Protein AF-A0A9X2I1G6-F1 (afdb_monome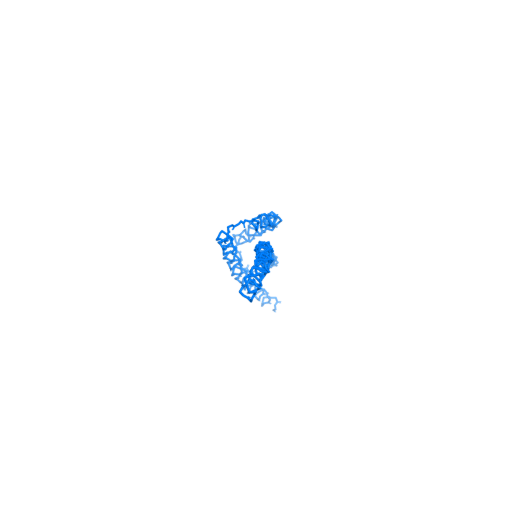r_lite)

Organism: NCBI:txid2944139

Foldseek 3Di:
DVVVVVVVVVVVVVVVVVVVVVVVVVVVVVVVVVVLVVQLVVLLVLQLVLLVLLLVLLVLLLVLLVLLLVLCVVCVPLDPDDPVVNVVSVVSNVVSVVVNVCSVVSNVVSNVVSNDPDPVVSVVVSVVSVVSSVVSVVVSVVSNVVSVVSVVSVVVVVD

Radius of gyration: 30.85 Å; chains: 1; bounding box: 66×21×101 Å

Structure (mmCIF, N/CA/C/O backbone):
data_AF-A0A9X2I1G6-F1
#
_entry.id   AF-A0A9X2I1G6-F1
#
loop_
_atom_site.group_PDB
_atom_site.id
_atom_site.type_symbol
_atom_site.label_atom_id
_atom_site.label_alt_id
_atom_site.label_comp_id
_atom_site.label_asym_id
_atom_site.label_entity_id
_atom_site.label_seq_id
_atom_site.pdbx_PDB_ins_code
_atom_site.Cartn_x
_atom_site.Cartn_y
_atom_site.Cartn_z
_atom_site.occupancy
_atom_site.B_iso_or_equiv
_atom_site.auth_seq_id
_atom_site.auth_comp_id
_atom_site.auth_asym_id
_atom_site.auth_atom_id
_atom_site.pdbx_PDB_model_num
ATOM 1 N N . MET A 1 1 ? 30.400 -3.257 -70.258 1.00 62.22 1 MET A N 1
ATOM 2 C CA . MET A 1 1 ? 29.531 -2.107 -69.900 1.00 62.22 1 MET A CA 1
ATOM 3 C C . MET A 1 1 ? 28.411 -2.516 -68.938 1.00 62.22 1 MET A C 1
ATOM 5 O O . MET A 1 1 ? 28.228 -1.839 -67.938 1.00 62.22 1 MET A O 1
ATOM 9 N N . ILE A 1 2 ? 27.723 -3.641 -69.184 1.00 70.19 2 ILE A N 1
ATOM 10 C CA . ILE A 1 2 ? 26.640 -4.164 -68.324 1.00 70.19 2 ILE A CA 1
ATOM 11 C C . ILE A 1 2 ? 27.129 -4.531 -66.908 1.00 70.19 2 ILE A C 1
ATOM 13 O O . ILE A 1 2 ? 26.525 -4.094 -65.937 1.00 70.19 2 ILE A O 1
ATOM 17 N N . GLU A 1 3 ? 28.260 -5.233 -66.773 1.00 71.25 3 GLU A N 1
ATOM 18 C CA . GLU A 1 3 ? 28.834 -5.595 -65.457 1.00 71.25 3 GLU A CA 1
ATOM 19 C C . GLU A 1 3 ? 29.250 -4.375 -64.622 1.00 71.25 3 GLU A C 1
ATOM 21 O O . GLU A 1 3 ? 29.111 -4.365 -63.401 1.00 71.25 3 GLU A O 1
ATOM 26 N N . PHE A 1 4 ? 29.717 -3.313 -65.285 1.00 68.75 4 PHE A N 1
ATOM 27 C CA . PHE A 1 4 ? 30.070 -2.057 -64.627 1.00 68.75 4 PHE A CA 1
ATOM 28 C C . PHE A 1 4 ? 28.804 -1.401 -64.058 1.00 68.75 4 PHE A C 1
ATOM 30 O O . PHE A 1 4 ? 28.744 -1.121 -62.867 1.00 68.75 4 PHE A O 1
ATOM 37 N N . LEU A 1 5 ? 27.744 -1.268 -64.864 1.00 72.25 5 LEU A N 1
ATOM 38 C CA . LEU A 1 5 ? 26.449 -0.744 -64.412 1.00 72.25 5 LEU A CA 1
ATOM 39 C C . LEU A 1 5 ? 25.835 -1.571 -63.269 1.00 72.25 5 LEU A C 1
ATOM 41 O O . LEU A 1 5 ? 25.298 -0.999 -62.324 1.00 72.25 5 LEU A O 1
ATOM 45 N N . GLN A 1 6 ? 25.943 -2.902 -63.327 1.00 74.94 6 GLN A N 1
ATOM 46 C CA . GLN A 1 6 ? 25.462 -3.796 -62.269 1.00 74.94 6 GLN A CA 1
ATOM 47 C C . GLN A 1 6 ? 26.228 -3.608 -60.956 1.00 74.94 6 GLN A C 1
ATOM 49 O O . GLN A 1 6 ? 25.612 -3.597 -59.892 1.00 74.94 6 GLN A O 1
ATOM 54 N N . LYS A 1 7 ? 27.549 -3.403 -61.017 1.00 76.75 7 LYS A N 1
ATOM 55 C CA . LYS A 1 7 ? 28.374 -3.154 -59.830 1.00 76.75 7 LYS A CA 1
ATOM 56 C C . LYS A 1 7 ? 28.024 -1.823 -59.154 1.00 76.75 7 LYS A C 1
ATOM 58 O O . LYS A 1 7 ? 27.800 -1.809 -57.948 1.00 76.75 7 LYS A O 1
ATOM 63 N N . TYR A 1 8 ? 27.865 -0.741 -59.921 1.00 79.88 8 TYR A N 1
ATOM 64 C CA . TYR A 1 8 ? 27.431 0.554 -59.371 1.00 79.88 8 TYR A CA 1
ATOM 65 C C . TYR A 1 8 ? 25.998 0.513 -58.825 1.00 79.88 8 TYR A C 1
ATOM 67 O O . TYR A 1 8 ? 25.721 1.108 -57.785 1.00 79.88 8 TYR A O 1
ATOM 75 N N . ALA A 1 9 ? 25.086 -0.211 -59.483 1.00 81.25 9 ALA A N 1
ATOM 76 C CA . ALA A 1 9 ? 23.731 -0.406 -58.972 1.00 81.25 9 ALA A CA 1
ATOM 77 C C . ALA A 1 9 ? 23.732 -1.181 -57.642 1.00 81.25 9 ALA A C 1
ATOM 79 O O . ALA A 1 9 ? 23.025 -0.797 -56.712 1.00 81.25 9 ALA A O 1
ATOM 80 N N . ALA A 1 10 ? 24.556 -2.226 -57.521 1.00 82.56 10 ALA A N 1
ATOM 81 C CA . ALA A 1 10 ? 24.706 -2.988 -56.284 1.00 82.56 10 ALA A CA 1
ATOM 82 C C . ALA A 1 10 ? 25.310 -2.145 -55.145 1.00 82.56 10 ALA A C 1
ATOM 84 O O . ALA A 1 10 ? 24.806 -2.195 -54.025 1.00 82.56 10 ALA A O 1
ATOM 85 N N . GLU A 1 11 ? 26.334 -1.334 -55.425 1.00 83.75 11 GLU A N 1
ATOM 86 C CA . GLU A 1 11 ? 26.939 -0.411 -54.450 1.00 83.75 11 GLU A CA 1
ATOM 87 C C . GLU A 1 11 ? 25.932 0.642 -53.959 1.00 83.75 11 GLU A C 1
ATOM 89 O O . GLU A 1 11 ? 25.846 0.916 -52.761 1.00 83.75 11 GLU A O 1
ATOM 94 N N . LEU A 1 12 ? 25.109 1.178 -54.863 1.00 86.25 12 LEU A N 1
ATOM 95 C CA . LEU A 1 12 ? 24.072 2.154 -54.535 1.00 86.25 12 LEU A CA 1
ATOM 96 C C . LEU A 1 12 ? 22.951 1.528 -53.691 1.00 86.25 12 LEU A C 1
ATOM 98 O O . LEU A 1 12 ? 22.562 2.095 -52.671 1.00 86.25 12 LEU A O 1
ATOM 102 N N . ILE A 1 13 ? 22.483 0.327 -54.047 1.00 87.50 13 ILE A N 1
ATOM 103 C CA . ILE A 1 13 ? 21.499 -0.429 -53.253 1.00 87.50 13 ILE A CA 1
ATOM 104 C C . ILE A 1 13 ? 22.060 -0.761 -51.863 1.00 87.50 13 ILE A C 1
ATOM 106 O O . ILE A 1 13 ? 21.351 -0.600 -50.869 1.00 87.50 13 ILE A O 1
ATOM 110 N N . ALA A 1 14 ? 23.328 -1.170 -51.766 1.00 87.12 14 ALA A N 1
ATOM 111 C CA . ALA A 1 14 ? 23.980 -1.455 -50.491 1.00 87.12 14 ALA A CA 1
ATOM 112 C C . ALA A 1 14 ? 24.098 -0.199 -49.610 1.00 87.12 14 ALA A C 1
ATOM 114 O O . ALA A 1 14 ? 23.807 -0.258 -48.414 1.00 87.12 14 ALA A O 1
ATOM 115 N N . ALA A 1 15 ? 24.448 0.952 -50.195 1.00 88.12 15 ALA A N 1
ATOM 116 C CA . ALA A 1 15 ? 24.481 2.228 -49.484 1.00 88.12 15 ALA A CA 1
ATOM 117 C C . ALA A 1 15 ? 23.087 2.635 -48.971 1.00 88.12 15 ALA A C 1
ATOM 119 O O . ALA A 1 15 ? 22.944 3.009 -47.805 1.00 88.12 15 ALA A O 1
ATOM 120 N N . PHE A 1 16 ? 22.039 2.493 -49.792 1.00 90.94 16 PHE A N 1
ATOM 121 C CA . PHE A 1 16 ? 20.658 2.739 -49.362 1.00 90.94 16 PHE A CA 1
ATOM 122 C C . PHE A 1 16 ? 20.212 1.785 -48.251 1.00 90.94 16 PHE A C 1
ATOM 124 O O . PHE A 1 16 ? 19.608 2.228 -47.273 1.00 90.94 16 PHE A O 1
ATOM 131 N N . ALA A 1 17 ? 20.545 0.497 -48.353 1.00 91.25 17 ALA A N 1
ATOM 132 C CA . ALA A 1 17 ? 20.250 -0.484 -47.315 1.00 91.25 17 ALA A CA 1
ATOM 133 C C . ALA A 1 17 ? 20.943 -0.130 -45.988 1.00 91.25 17 ALA A C 1
ATOM 135 O O . ALA A 1 17 ? 20.309 -0.197 -44.936 1.00 91.25 17 ALA A O 1
ATOM 136 N N . ALA A 1 18 ? 22.201 0.322 -46.027 1.00 89.38 18 ALA A N 1
ATOM 137 C CA . ALA A 1 18 ? 22.930 0.766 -44.841 1.00 89.38 18 ALA A CA 1
ATOM 138 C C . ALA A 1 18 ? 22.300 2.016 -44.197 1.00 89.38 18 ALA A C 1
ATOM 140 O O . ALA A 1 18 ? 22.150 2.067 -42.976 1.00 89.38 18 ALA A O 1
ATOM 141 N N . ILE A 1 19 ? 21.869 2.996 -45.002 1.00 90.75 19 ILE A N 1
ATOM 142 C CA . ILE A 1 19 ? 21.173 4.199 -44.513 1.00 90.75 19 ILE A CA 1
ATOM 143 C C . ILE A 1 19 ? 19.835 3.825 -43.863 1.00 90.75 19 ILE A C 1
ATOM 145 O O . ILE A 1 19 ? 19.528 4.289 -42.763 1.00 90.75 19 ILE A O 1
ATOM 149 N N . LEU A 1 20 ? 19.045 2.960 -44.507 1.00 92.94 20 LEU A N 1
ATOM 150 C CA . LEU A 1 20 ? 17.773 2.487 -43.960 1.00 92.94 20 LEU A CA 1
ATOM 151 C C . LEU A 1 20 ? 17.973 1.683 -42.669 1.00 92.94 20 LEU A C 1
ATOM 153 O O . LEU A 1 20 ? 17.235 1.893 -41.707 1.00 92.94 20 LEU A O 1
ATOM 157 N N . ALA A 1 21 ? 18.994 0.825 -42.611 1.00 90.25 21 ALA A N 1
ATOM 158 C CA . ALA A 1 21 ? 19.350 0.080 -41.406 1.00 90.25 21 ALA A CA 1
ATOM 159 C C . ALA A 1 21 ? 19.777 1.016 -40.264 1.00 90.25 21 ALA A C 1
ATOM 161 O O . ALA A 1 21 ? 19.333 0.842 -39.129 1.00 90.25 21 ALA A O 1
ATOM 162 N N . ALA A 1 22 ? 20.572 2.050 -40.554 1.00 91.44 22 ALA A N 1
ATOM 163 C CA . ALA A 1 22 ? 20.972 3.051 -39.568 1.00 91.44 22 ALA A CA 1
ATOM 164 C C . ALA A 1 22 ? 19.768 3.846 -39.032 1.00 91.44 22 ALA A C 1
ATOM 166 O O . ALA A 1 22 ? 19.645 4.037 -37.820 1.00 91.44 22 ALA A O 1
ATOM 167 N N . LEU A 1 23 ? 18.843 4.256 -39.907 1.00 93.12 23 LEU A N 1
ATOM 168 C CA . LEU A 1 23 ? 17.602 4.934 -39.518 1.00 93.12 23 LEU A CA 1
ATOM 169 C C . LEU A 1 23 ? 16.690 4.038 -38.674 1.00 93.12 23 LEU A C 1
ATOM 171 O O . LEU A 1 23 ? 16.127 4.498 -37.677 1.00 93.1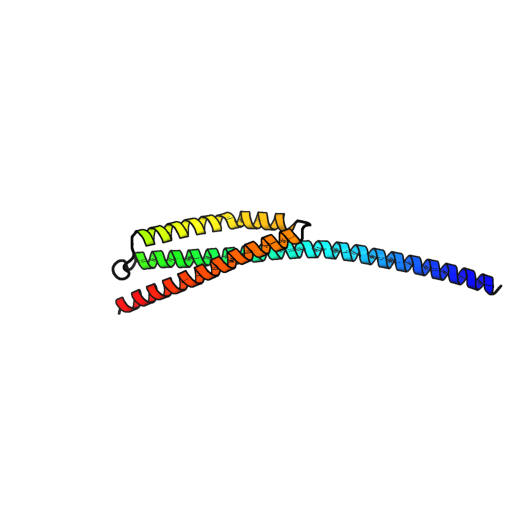2 23 LEU A O 1
ATOM 175 N N . ALA A 1 24 ? 16.551 2.765 -39.048 1.00 90.62 24 ALA A N 1
ATOM 176 C CA . ALA A 1 24 ? 15.791 1.790 -38.276 1.00 90.62 24 ALA A CA 1
ATOM 177 C C . ALA A 1 24 ? 16.410 1.597 -36.885 1.00 90.62 24 ALA A C 1
ATOM 179 O O . ALA A 1 24 ? 15.705 1.711 -35.884 1.00 90.62 24 ALA A O 1
ATOM 180 N N . ASN A 1 25 ? 17.730 1.412 -36.809 1.00 93.81 25 ASN A N 1
ATOM 181 C CA . ASN A 1 25 ? 18.438 1.249 -35.543 1.00 93.81 25 ASN A CA 1
ATOM 182 C C . ASN A 1 25 ? 18.308 2.494 -34.649 1.00 93.81 25 ASN A C 1
ATOM 184 O O . ASN A 1 25 ? 18.032 2.384 -33.457 1.00 93.81 25 ASN A O 1
ATOM 188 N N . TRP A 1 26 ? 18.409 3.697 -35.221 1.00 92.06 26 TRP A N 1
ATOM 189 C CA . TRP A 1 26 ? 18.198 4.943 -34.479 1.00 92.06 26 TRP A CA 1
ATOM 190 C C . TRP A 1 26 ? 16.788 5.035 -33.878 1.00 92.06 26 TRP A C 1
ATOM 192 O O . TRP A 1 26 ? 16.636 5.384 -32.703 1.00 92.06 26 TRP A O 1
ATOM 202 N N . ARG A 1 27 ? 15.756 4.662 -34.647 1.00 91.31 27 ARG A N 1
ATOM 203 C CA . ARG A 1 27 ? 14.370 4.606 -34.155 1.00 91.31 27 ARG A CA 1
ATOM 204 C C . ARG A 1 27 ? 14.194 3.570 -33.050 1.00 91.31 27 ARG A C 1
ATOM 206 O O . ARG A 1 27 ? 13.518 3.868 -32.067 1.00 91.31 27 ARG A O 1
ATOM 213 N N . VAL A 1 28 ? 14.817 2.398 -33.176 1.00 92.75 28 VAL A N 1
ATOM 214 C CA . VAL A 1 28 ? 14.792 1.351 -32.143 1.00 92.75 28 VAL A CA 1
ATOM 215 C C . VAL A 1 28 ? 15.432 1.859 -30.852 1.00 92.75 28 VAL A C 1
ATOM 217 O O . VAL A 1 28 ? 14.795 1.816 -29.805 1.00 92.75 28 VAL A O 1
ATOM 220 N N . VAL A 1 29 ? 16.625 2.455 -30.918 1.00 93.31 29 VAL A N 1
ATOM 221 C CA . VAL A 1 29 ? 17.300 3.032 -29.741 1.00 93.31 29 VAL A CA 1
ATOM 222 C C . VAL A 1 29 ? 16.450 4.125 -29.087 1.00 93.31 29 VAL A C 1
ATOM 224 O O . VAL A 1 29 ? 16.372 4.214 -27.859 1.00 93.31 29 VAL A O 1
ATOM 227 N N . GLN A 1 30 ? 15.788 4.969 -29.882 1.00 92.69 30 GLN A N 1
ATOM 228 C CA . GLN A 1 30 ? 14.891 5.990 -29.347 1.00 92.69 30 GLN A CA 1
ATOM 229 C C . GLN A 1 30 ? 13.658 5.368 -28.675 1.00 92.69 30 GLN A C 1
ATOM 231 O O . GLN A 1 30 ? 13.264 5.819 -27.596 1.00 92.69 30 GLN A O 1
ATOM 236 N N . ALA A 1 31 ? 13.067 4.339 -29.283 1.00 90.19 31 ALA A N 1
ATOM 237 C CA . ALA A 1 31 ? 11.941 3.606 -28.717 1.00 90.19 31 ALA A CA 1
ATOM 238 C C . ALA A 1 31 ? 12.330 2.931 -27.395 1.00 90.19 31 ALA A C 1
ATOM 240 O O . ALA A 1 31 ? 11.642 3.124 -26.397 1.00 90.19 31 ALA A O 1
ATOM 241 N N . GLU A 1 32 ? 13.475 2.251 -27.334 1.00 91.56 32 GLU A N 1
ATOM 242 C CA . GLU A 1 32 ? 13.979 1.635 -26.103 1.00 91.56 32 GLU A CA 1
ATOM 243 C C . GLU A 1 32 ? 14.167 2.648 -24.973 1.00 91.56 32 GLU A C 1
ATOM 245 O O . GLU A 1 32 ? 13.798 2.381 -23.829 1.00 91.56 32 GLU A O 1
ATOM 250 N N . ARG A 1 33 ? 14.721 3.831 -25.272 1.00 88.25 33 ARG A N 1
ATOM 251 C CA . ARG A 1 33 ? 14.867 4.896 -24.267 1.00 88.25 33 ARG A CA 1
ATOM 252 C C . ARG A 1 33 ? 13.512 5.321 -23.709 1.00 88.25 33 ARG A C 1
ATOM 254 O O . ARG A 1 33 ? 13.380 5.467 -22.497 1.00 88.25 33 ARG A O 1
ATOM 261 N N . ARG A 1 34 ? 12.506 5.490 -24.574 1.00 90.00 34 ARG A N 1
ATOM 262 C CA . ARG A 1 34 ? 11.140 5.838 -24.152 1.00 90.00 34 ARG A CA 1
ATOM 263 C C . ARG A 1 34 ? 10.517 4.728 -23.310 1.00 90.00 34 ARG A C 1
ATOM 265 O O . ARG A 1 34 ? 9.955 5.028 -22.264 1.00 90.00 34 ARG A O 1
ATOM 272 N N . VAL A 1 35 ? 10.681 3.466 -23.709 1.00 89.38 35 VAL A N 1
ATOM 273 C CA . VAL A 1 35 ? 10.183 2.305 -22.954 1.00 89.38 35 VAL A CA 1
ATOM 274 C C . VAL A 1 35 ? 10.794 2.254 -21.554 1.00 89.38 35 VAL A C 1
ATOM 276 O O . VAL A 1 35 ? 10.058 2.108 -20.586 1.00 89.38 35 VAL A O 1
ATOM 279 N N . ARG A 1 36 ? 12.108 2.463 -21.405 1.00 86.12 36 ARG A N 1
ATOM 280 C CA . ARG A 1 36 ? 12.756 2.476 -20.078 1.00 86.12 36 ARG A CA 1
ATOM 281 C C . ARG A 1 36 ? 12.223 3.590 -19.172 1.00 86.12 36 ARG A C 1
ATOM 283 O O . ARG A 1 36 ? 12.066 3.380 -17.972 1.00 86.12 36 ARG A O 1
ATOM 290 N N . ILE A 1 37 ? 11.946 4.769 -19.735 1.00 86.62 37 ILE A N 1
ATOM 291 C CA . ILE A 1 37 ? 11.344 5.886 -18.991 1.00 86.62 37 ILE A CA 1
ATOM 292 C C . ILE A 1 37 ? 9.919 5.526 -18.557 1.00 86.62 37 ILE A C 1
ATOM 294 O O . ILE A 1 37 ? 9.576 5.725 -17.394 1.00 86.62 37 ILE A O 1
ATOM 298 N N . LEU A 1 38 ? 9.118 4.955 -19.461 1.00 87.31 38 LEU A N 1
ATOM 299 C CA . LEU A 1 38 ? 7.750 4.528 -19.164 1.00 87.31 38 LEU A CA 1
ATOM 300 C C . LEU A 1 38 ? 7.714 3.444 -18.084 1.00 87.31 38 LEU A C 1
ATOM 302 O O . LEU A 1 38 ? 7.014 3.617 -17.098 1.00 87.31 38 LEU A O 1
ATOM 306 N N . GLN A 1 39 ? 8.544 2.406 -18.187 1.00 85.94 39 GLN A N 1
ATOM 307 C CA . GLN A 1 39 ? 8.646 1.347 -17.173 1.00 85.94 39 GLN A CA 1
ATOM 308 C C . GLN A 1 39 ? 9.078 1.878 -15.801 1.00 85.94 39 GLN A C 1
ATOM 310 O O . GLN A 1 39 ? 8.742 1.325 -14.757 1.00 85.94 39 GLN A O 1
ATOM 315 N N . LYS A 1 40 ? 9.880 2.944 -15.767 1.00 84.31 40 LYS A N 1
ATOM 316 C CA . LYS A 1 40 ? 10.250 3.608 -14.515 1.00 84.31 40 LYS A CA 1
ATOM 317 C C . LYS A 1 40 ? 9.072 4.390 -13.928 1.00 84.31 40 LYS A C 1
ATOM 319 O O . LYS A 1 40 ? 8.854 4.329 -12.723 1.00 84.31 40 LYS A O 1
ATOM 324 N N . ALA A 1 41 ? 8.317 5.093 -14.768 1.00 83.88 41 ALA A N 1
ATOM 325 C CA . ALA A 1 41 ? 7.121 5.814 -14.346 1.00 83.88 41 ALA A CA 1
ATOM 326 C C . ALA A 1 41 ? 6.020 4.859 -13.857 1.00 83.88 41 ALA A C 1
ATOM 328 O O . ALA A 1 41 ? 5.464 5.088 -12.792 1.00 83.88 41 ALA A O 1
ATOM 329 N N . GLU A 1 42 ? 5.771 3.767 -14.581 1.00 86.06 42 GLU A N 1
ATOM 330 C CA . GLU A 1 42 ? 4.805 2.721 -14.226 1.00 86.06 42 GLU A CA 1
ATOM 331 C C . GLU A 1 42 ? 5.108 2.125 -12.847 1.00 86.06 42 GLU A C 1
ATOM 333 O O . GLU A 1 42 ? 4.272 2.191 -11.954 1.00 86.06 42 GLU A O 1
ATOM 338 N N . ARG A 1 43 ? 6.354 1.692 -12.609 1.00 83.31 43 ARG A N 1
ATOM 339 C CA . ARG A 1 43 ? 6.777 1.164 -11.301 1.00 83.31 43 ARG A CA 1
ATOM 340 C C . ARG A 1 43 ? 6.626 2.169 -10.160 1.00 83.31 43 ARG A C 1
ATOM 342 O O . ARG A 1 43 ? 6.311 1.779 -9.039 1.00 83.31 43 ARG A O 1
ATOM 349 N N . ARG A 1 44 ? 6.866 3.462 -10.411 1.00 83.25 44 ARG A N 1
ATOM 350 C CA . ARG A 1 44 ? 6.605 4.510 -9.410 1.00 83.25 44 ARG A CA 1
ATOM 351 C C . ARG A 1 44 ? 5.111 4.596 -9.109 1.00 83.25 44 ARG A C 1
ATOM 353 O O . ARG A 1 44 ? 4.747 4.630 -7.939 1.00 83.25 44 ARG A O 1
ATOM 360 N N . THR A 1 45 ? 4.270 4.614 -10.138 1.00 86.56 45 THR A N 1
ATOM 361 C CA . THR A 1 45 ? 2.813 4.640 -9.978 1.00 86.56 45 THR A CA 1
ATOM 362 C C . THR A 1 45 ? 2.318 3.431 -9.191 1.00 86.56 45 THR A C 1
ATOM 364 O O . THR A 1 45 ? 1.535 3.614 -8.267 1.00 86.56 45 THR A O 1
ATOM 367 N N . ASP A 1 46 ? 2.825 2.231 -9.473 1.00 86.56 46 ASP A N 1
ATOM 368 C CA . ASP A 1 46 ? 2.428 1.010 -8.766 1.00 86.56 46 ASP A CA 1
ATOM 369 C C . ASP A 1 46 ? 2.694 1.095 -7.257 1.00 86.56 46 ASP A C 1
ATOM 371 O O . ASP A 1 46 ? 1.823 0.765 -6.455 1.00 86.56 46 ASP A O 1
ATOM 375 N N . VAL A 1 47 ? 3.871 1.587 -6.849 1.00 85.06 47 VAL A N 1
ATOM 376 C CA . VAL A 1 47 ? 4.185 1.773 -5.420 1.00 85.06 47 VAL A CA 1
ATOM 377 C C . VAL A 1 47 ? 3.252 2.799 -4.785 1.00 85.06 47 VAL A C 1
ATOM 379 O O . VAL A 1 47 ? 2.752 2.569 -3.688 1.00 85.06 47 VAL A O 1
ATOM 382 N N . LEU A 1 48 ? 3.002 3.920 -5.464 1.00 86.50 48 LEU A N 1
ATOM 383 C CA . LEU A 1 48 ? 2.130 4.969 -4.936 1.00 86.50 48 LEU A CA 1
ATOM 384 C C . LEU A 1 48 ? 0.696 4.483 -4.758 1.00 86.50 48 LEU A C 1
ATOM 386 O O . LEU A 1 48 ? 0.097 4.728 -3.719 1.00 86.50 48 LEU A O 1
ATOM 390 N N . VAL A 1 49 ? 0.171 3.754 -5.739 1.00 90.31 49 VAL A N 1
ATOM 391 C CA . VAL A 1 49 ? -1.168 3.167 -5.671 1.00 90.31 49 VAL A CA 1
ATOM 392 C C . VAL A 1 49 ? -1.280 2.209 -4.484 1.00 90.31 49 VAL A C 1
ATOM 394 O O . VAL A 1 49 ? -2.266 2.247 -3.753 1.00 90.31 49 VAL A O 1
ATOM 397 N N . GLU A 1 50 ? -0.267 1.377 -4.250 1.00 88.31 50 GLU A N 1
ATOM 398 C CA . GLU A 1 50 ? -0.263 0.452 -3.114 1.00 88.31 50 GLU A CA 1
ATOM 399 C C . GLU A 1 50 ? -0.177 1.167 -1.755 1.00 88.31 50 GLU A C 1
ATOM 401 O O . GLU A 1 50 ? -0.870 0.771 -0.817 1.00 88.31 50 GLU A O 1
ATOM 406 N N . ILE A 1 51 ? 0.600 2.251 -1.657 1.00 87.06 51 ILE A N 1
ATOM 407 C CA . ILE A 1 51 ? 0.645 3.107 -0.458 1.00 87.06 51 ILE A CA 1
ATOM 408 C C . ILE A 1 51 ? -0.729 3.741 -0.195 1.00 87.06 51 ILE A C 1
ATOM 410 O O . ILE A 1 51 ? -1.221 3.698 0.930 1.00 87.06 51 ILE A O 1
ATOM 414 N N . GLU A 1 52 ? -1.384 4.278 -1.226 1.00 89.06 52 GLU A N 1
ATOM 415 C CA . GLU A 1 52 ? -2.722 4.876 -1.110 1.00 89.06 52 GLU A CA 1
ATOM 416 C C . GLU A 1 52 ? -3.765 3.846 -0.645 1.00 89.06 52 GLU A C 1
ATOM 418 O O . GLU A 1 52 ? -4.558 4.118 0.262 1.00 89.06 52 GLU A O 1
ATOM 423 N N . TYR A 1 53 ? -3.733 2.623 -1.191 1.00 91.94 53 TYR A N 1
ATOM 424 C CA . TYR A 1 53 ? -4.602 1.544 -0.718 1.00 91.94 53 TYR A CA 1
ATOM 425 C C . TYR A 1 53 ? -4.346 1.197 0.749 1.00 91.94 53 TYR A C 1
ATOM 427 O O . TYR A 1 53 ? -5.295 1.078 1.527 1.00 91.94 53 TYR A O 1
ATOM 435 N N . GLN A 1 54 ? -3.081 1.065 1.150 1.00 89.81 54 GLN A N 1
ATOM 436 C CA . GLN A 1 54 ? -2.719 0.810 2.542 1.00 89.81 54 GLN A CA 1
ATOM 437 C C . GLN A 1 54 ? -3.242 1.920 3.471 1.00 89.81 54 GLN A C 1
ATOM 439 O O . GLN A 1 54 ? -3.851 1.628 4.504 1.00 89.81 54 GLN A O 1
ATOM 444 N N . ASN A 1 55 ? -3.080 3.186 3.087 1.00 88.88 55 ASN A N 1
ATOM 445 C CA . ASN A 1 55 ? -3.551 4.334 3.863 1.00 88.88 55 ASN A CA 1
ATOM 446 C C . ASN A 1 55 ? -5.075 4.389 3.975 1.00 88.88 55 ASN A C 1
ATOM 448 O O . ASN A 1 55 ? -5.604 4.778 5.023 1.00 88.88 55 ASN A O 1
ATOM 452 N N . ALA A 1 56 ? -5.794 3.973 2.932 1.00 91.06 56 ALA A N 1
ATOM 453 C CA . ALA A 1 56 ? -7.245 3.854 2.977 1.00 91.06 56 ALA A CA 1
ATOM 454 C C . ALA A 1 56 ? -7.694 2.801 4.005 1.00 91.06 56 ALA A C 1
ATOM 456 O O . ALA A 1 56 ? -8.638 3.046 4.759 1.00 91.06 56 ALA A O 1
ATOM 457 N N . VAL A 1 57 ? -7.009 1.655 4.082 1.00 91.44 57 VAL A N 1
ATOM 458 C CA . VAL A 1 57 ? -7.301 0.612 5.082 1.00 91.44 57 VAL A CA 1
ATOM 459 C C . VAL A 1 57 ? -7.001 1.105 6.499 1.00 91.44 57 VAL A C 1
ATOM 461 O O . VAL A 1 57 ? -7.844 0.946 7.380 1.00 91.44 57 VAL A O 1
ATOM 464 N N . ILE A 1 58 ? -5.868 1.783 6.712 1.00 90.38 58 ILE A N 1
ATOM 465 C CA . ILE A 1 58 ? -5.517 2.401 8.006 1.00 90.38 58 ILE A CA 1
ATOM 466 C C . ILE A 1 58 ? -6.603 3.391 8.452 1.00 90.38 58 ILE A C 1
ATOM 468 O O . ILE A 1 58 ? -7.032 3.365 9.605 1.00 90.38 58 ILE A O 1
ATOM 472 N N . GLY A 1 59 ? -7.089 4.238 7.539 1.00 89.94 59 GLY A N 1
ATOM 473 C CA . GLY A 1 59 ? -8.161 5.192 7.831 1.00 89.94 59 GLY A CA 1
ATOM 474 C C . GLY A 1 59 ? -9.472 4.513 8.240 1.00 89.94 59 GLY A C 1
ATOM 475 O O . GLY A 1 59 ? -10.109 4.932 9.207 1.00 89.94 59 GLY A O 1
ATOM 476 N N . LYS A 1 60 ? -9.854 3.430 7.552 1.00 92.19 60 LYS A N 1
ATOM 477 C CA . LYS A 1 60 ? -11.040 2.633 7.907 1.00 92.19 60 LYS A CA 1
ATOM 478 C C . LYS A 1 60 ? -10.885 1.956 9.270 1.00 92.19 60 LYS A C 1
ATOM 480 O O . LYS A 1 60 ? -11.810 2.011 10.073 1.00 92.19 60 LYS A O 1
ATOM 485 N N . LEU A 1 61 ? -9.717 1.379 9.554 1.00 90.81 61 LEU A N 1
ATOM 486 C CA . LEU A 1 61 ? -9.413 0.771 10.854 1.00 90.81 61 LEU A CA 1
ATOM 487 C C . LEU A 1 61 ? -9.527 1.786 11.991 1.00 90.81 61 LEU A C 1
ATOM 489 O O . LEU A 1 61 ? -10.119 1.487 13.029 1.00 90.81 61 LEU A O 1
ATOM 493 N N . ALA A 1 62 ? -9.004 2.996 11.787 1.00 90.94 62 ALA A N 1
ATOM 494 C CA . ALA A 1 62 ? -9.086 4.064 12.776 1.00 90.94 62 ALA A CA 1
ATOM 495 C C . ALA A 1 62 ? -10.543 4.464 13.047 1.00 90.94 62 ALA A C 1
ATOM 497 O O . ALA A 1 62 ? -10.928 4.622 14.204 1.00 90.94 62 ALA A O 1
ATOM 498 N N . LEU A 1 63 ? -11.365 4.560 11.995 1.00 92.75 63 LEU A N 1
ATOM 499 C CA . LEU A 1 63 ? -12.789 4.867 12.116 1.00 92.75 63 LEU A CA 1
ATOM 500 C C . LEU A 1 63 ? -13.541 3.791 12.911 1.00 92.75 63 LEU A C 1
ATOM 502 O O . LEU A 1 63 ? -14.219 4.126 13.878 1.00 92.75 63 LEU A O 1
ATOM 506 N N . VAL A 1 64 ? -13.390 2.514 12.546 1.00 91.38 64 VAL A N 1
ATOM 507 C CA . VAL A 1 64 ? -14.061 1.397 13.238 1.00 91.38 64 VAL A CA 1
ATOM 508 C C . VAL A 1 64 ? -13.617 1.321 14.700 1.00 91.38 64 VAL A C 1
ATOM 510 O O . VAL A 1 64 ? -14.442 1.156 15.598 1.00 91.38 64 VAL A O 1
ATOM 513 N N . THR A 1 65 ? -12.323 1.517 14.964 1.00 89.94 65 THR A N 1
ATOM 514 C CA . THR A 1 65 ? -11.782 1.542 16.331 1.00 89.94 65 THR A CA 1
ATOM 515 C C . THR A 1 65 ? -12.390 2.685 17.147 1.00 89.94 65 THR A C 1
ATOM 517 O O . THR A 1 65 ? -12.809 2.468 18.283 1.00 89.94 65 THR A O 1
ATOM 520 N N . ALA A 1 66 ? -12.495 3.888 16.574 1.00 90.25 66 ALA A N 1
ATOM 521 C CA . ALA A 1 66 ? -13.115 5.035 17.235 1.00 90.25 66 ALA A CA 1
ATOM 522 C C . ALA A 1 66 ? -14.611 4.808 17.514 1.00 90.25 66 ALA A C 1
ATOM 524 O O . ALA A 1 66 ? -15.067 5.050 18.629 1.00 90.25 66 ALA A O 1
ATOM 525 N N . GLN A 1 67 ? -15.354 4.270 16.543 1.00 90.88 67 GLN A N 1
ATOM 526 C CA . GLN A 1 67 ? -16.771 3.925 16.705 1.00 90.88 67 GLN A CA 1
ATOM 527 C C . GLN A 1 67 ? -16.986 2.876 17.799 1.00 90.88 67 GLN A C 1
ATOM 529 O O . GLN A 1 67 ? -17.939 2.961 18.571 1.00 90.88 67 GLN A O 1
ATOM 534 N N . LYS A 1 68 ? -16.085 1.896 17.901 1.00 88.69 68 LYS A N 1
ATOM 535 C CA . LYS A 1 68 ? -16.114 0.885 18.960 1.00 88.69 68 LYS A CA 1
ATOM 536 C C . LYS A 1 68 ? -15.862 1.499 20.337 1.00 88.69 68 LYS A C 1
ATOM 538 O O . LYS A 1 68 ? -16.580 1.171 21.275 1.00 88.69 68 LYS A O 1
ATOM 543 N N . ILE A 1 69 ? -14.893 2.410 20.458 1.00 88.81 69 ILE A N 1
ATOM 544 C CA . ILE A 1 69 ? -14.649 3.155 21.704 1.00 88.81 69 ILE A CA 1
ATOM 545 C C . ILE A 1 69 ? -15.901 3.938 22.113 1.00 88.81 69 ILE A C 1
ATOM 547 O O . ILE A 1 69 ? -16.335 3.826 23.257 1.00 88.81 69 ILE A O 1
ATOM 551 N N . GLU A 1 70 ? -16.500 4.687 21.184 1.00 89.75 70 GLU A N 1
ATOM 552 C CA . GLU A 1 70 ? -17.710 5.477 21.440 1.00 89.75 70 GLU A CA 1
ATOM 553 C C . GLU A 1 70 ? -18.869 4.592 21.919 1.00 89.75 70 GLU A C 1
ATOM 555 O O . GLU A 1 70 ? -19.534 4.900 22.908 1.00 89.75 70 GLU A O 1
ATOM 560 N N . LEU A 1 71 ? -19.080 3.455 21.255 1.00 86.88 71 LEU A N 1
ATOM 561 C CA . LEU A 1 71 ? -20.147 2.517 21.584 1.00 86.88 71 LEU A CA 1
ATOM 562 C C . LEU A 1 71 ? -19.965 1.903 22.981 1.00 86.88 71 LEU A C 1
ATOM 564 O O . LEU A 1 71 ? -20.916 1.856 23.760 1.00 86.88 71 LEU A O 1
ATOM 568 N N . LEU A 1 72 ? -18.741 1.507 23.335 1.00 85.00 72 LEU A N 1
ATOM 569 C CA . LEU A 1 72 ? -18.430 1.000 24.673 1.00 85.00 72 LEU A CA 1
ATOM 570 C C . LEU A 1 72 ? -18.594 2.089 25.748 1.00 85.00 72 LEU A C 1
ATOM 572 O O . LEU A 1 72 ? -19.152 1.824 26.808 1.00 85.00 72 LEU A O 1
ATOM 576 N N . GLN A 1 73 ? -18.183 3.330 25.475 1.00 86.50 73 GLN A N 1
ATOM 577 C CA . GLN A 1 73 ? -18.379 4.449 26.406 1.00 86.50 73 GLN A CA 1
ATOM 578 C C . GLN A 1 73 ? -19.858 4.784 26.629 1.00 86.50 73 GLN A C 1
ATOM 580 O O . GLN A 1 73 ? -20.244 5.150 27.739 1.00 86.50 73 GLN A O 1
ATOM 585 N N . ARG A 1 74 ? -20.688 4.660 25.588 1.00 85.25 74 ARG A N 1
ATOM 586 C CA . ARG A 1 74 ? -22.122 4.964 25.646 1.00 85.25 74 ARG A CA 1
ATOM 587 C C . ARG A 1 74 ? -22.936 3.879 26.352 1.00 85.25 74 ARG A C 1
ATOM 589 O O . ARG A 1 74 ? -23.929 4.207 26.995 1.00 85.25 74 ARG A O 1
ATOM 596 N N . PHE A 1 75 ? -22.506 2.619 26.269 1.00 82.81 75 PHE A N 1
ATOM 597 C CA . PHE A 1 75 ? -23.237 1.468 26.810 1.00 82.81 75 PHE A CA 1
ATOM 598 C C . PHE A 1 75 ? -22.400 0.604 27.780 1.00 82.81 75 PHE A C 1
ATOM 600 O O . PHE A 1 75 ? -22.251 -0.606 27.568 1.00 82.81 75 PHE A O 1
ATOM 607 N N . PRO A 1 76 ? -21.883 1.175 28.888 1.00 75.94 76 PRO A N 1
ATOM 608 C CA . PRO A 1 76 ? -20.916 0.498 29.753 1.00 75.94 76 PRO A CA 1
ATOM 609 C C . PRO A 1 76 ? -21.474 -0.665 30.571 1.00 75.94 76 PRO A C 1
ATOM 611 O O . PRO A 1 76 ? -20.730 -1.538 31.003 1.00 75.94 76 PRO A O 1
ATOM 614 N N . THR A 1 77 ? -22.786 -0.699 30.787 1.00 69.56 77 THR A N 1
ATOM 615 C CA . THR A 1 77 ? -23.473 -1.768 31.525 1.00 69.56 77 THR A CA 1
ATOM 616 C C . THR A 1 77 ? -23.958 -2.898 30.618 1.00 69.56 77 THR A C 1
ATOM 618 O O . THR A 1 77 ? -24.192 -4.014 31.082 1.00 69.56 77 THR A O 1
ATOM 621 N N . VAL A 1 78 ? -24.126 -2.622 29.323 1.00 62.84 78 VAL A N 1
ATOM 622 C CA . VAL A 1 78 ? -24.677 -3.560 28.334 1.00 62.84 78 VAL A CA 1
ATOM 623 C C . VAL A 1 78 ? -23.584 -4.461 27.780 1.00 62.84 78 VAL A C 1
ATOM 625 O O . VAL A 1 78 ? -23.818 -5.656 27.593 1.00 62.84 78 VAL A O 1
ATOM 628 N N . LEU A 1 79 ? -22.399 -3.903 27.559 1.00 64.44 79 LEU A N 1
ATOM 629 C CA . LEU A 1 79 ? -21.256 -4.593 26.991 1.00 64.44 79 LEU A CA 1
ATOM 630 C C . LEU A 1 79 ? -20.242 -4.747 28.113 1.00 64.44 79 LEU A C 1
ATOM 632 O O . LEU A 1 79 ? -19.634 -3.770 28.534 1.00 64.44 79 LEU A O 1
ATOM 636 N N . SER A 1 80 ? -20.096 -5.956 28.652 1.00 64.75 80 SER A N 1
ATOM 637 C CA . SER A 1 80 ? -19.071 -6.233 29.655 1.00 64.75 80 SER A CA 1
ATOM 638 C C . SER A 1 80 ? -17.696 -6.123 28.995 1.00 64.75 80 SER A C 1
ATOM 640 O O . SER A 1 80 ? -17.167 -7.115 28.496 1.00 64.75 80 SER A O 1
ATOM 642 N N . PHE A 1 81 ? -17.137 -4.919 28.949 1.00 71.62 81 PHE A N 1
ATOM 643 C CA . PHE A 1 81 ? -15.776 -4.696 28.487 1.00 71.62 81 PHE A CA 1
ATOM 644 C C . PHE A 1 81 ? -14.857 -4.497 29.683 1.00 71.62 81 PHE A C 1
ATOM 646 O O . PHE A 1 81 ? -15.229 -3.933 30.713 1.00 71.62 81 PHE A O 1
ATOM 653 N N . THR A 1 82 ? -13.633 -4.987 29.554 1.00 75.38 82 THR A N 1
ATOM 654 C CA . THR A 1 82 ? -12.602 -4.762 30.557 1.00 75.38 82 THR A CA 1
ATOM 655 C C . THR A 1 82 ? -11.912 -3.427 30.291 1.00 75.38 82 THR A C 1
ATOM 657 O O . THR A 1 82 ? -11.689 -3.044 29.141 1.00 75.38 82 THR A O 1
ATOM 660 N N . ASP A 1 83 ? -11.456 -2.747 31.344 1.00 80.56 83 ASP A N 1
ATOM 661 C CA . ASP A 1 83 ? -10.585 -1.567 31.203 1.00 80.56 83 ASP A CA 1
ATOM 662 C C . ASP A 1 83 ? -9.343 -1.859 30.340 1.00 80.56 83 ASP A C 1
ATOM 664 O O . ASP A 1 83 ? -8.796 -0.970 29.684 1.00 80.56 83 ASP A O 1
ATOM 668 N N . SER A 1 84 ? -8.893 -3.119 30.315 1.00 81.88 84 SER A N 1
ATOM 669 C CA . SER A 1 84 ? -7.808 -3.573 29.444 1.00 81.88 84 SER A CA 1
ATOM 670 C C . SER A 1 84 ? -8.168 -3.516 27.957 1.00 81.88 84 SER A C 1
ATOM 672 O O . SER A 1 84 ? -7.310 -3.154 27.153 1.00 81.88 84 SER A O 1
ATOM 674 N N . GLU A 1 85 ? -9.413 -3.811 27.574 1.00 81.88 85 GLU A N 1
ATOM 675 C CA . GLU A 1 85 ? -9.853 -3.699 26.184 1.00 81.88 85 GLU A CA 1
ATOM 676 C C . GLU A 1 85 ? -9.945 -2.233 25.756 1.00 81.88 85 GLU A C 1
ATOM 678 O O . GLU A 1 85 ? -9.460 -1.877 24.683 1.00 81.88 85 GLU A O 1
ATOM 683 N N . MET A 1 86 ? -10.462 -1.358 26.621 1.00 84.94 86 MET A N 1
ATOM 684 C CA . MET A 1 86 ? -10.515 0.076 26.333 1.00 84.94 86 MET A CA 1
ATOM 685 C C . MET A 1 86 ? -9.108 0.663 26.136 1.00 84.94 86 MET A C 1
ATOM 687 O O . MET A 1 86 ? -8.870 1.396 25.173 1.00 84.94 86 MET A O 1
ATOM 691 N N . LYS A 1 87 ? -8.146 0.284 26.991 1.00 87.19 87 LYS A N 1
ATOM 692 C CA . LYS A 1 87 ? -6.729 0.660 26.834 1.00 87.19 87 LYS A CA 1
ATOM 693 C C . LYS A 1 87 ? -6.126 0.125 25.534 1.00 87.19 87 LYS A C 1
ATOM 695 O O . LYS A 1 87 ? -5.414 0.866 24.860 1.00 87.19 87 LYS A O 1
ATOM 700 N N . ARG A 1 88 ? -6.434 -1.124 25.156 1.00 89.25 88 ARG A N 1
ATOM 701 C CA . ARG A 1 88 ? -6.013 -1.709 23.870 1.00 89.25 88 ARG A CA 1
ATOM 702 C C . ARG A 1 88 ? -6.528 -0.877 22.696 1.00 89.25 88 ARG A C 1
ATOM 704 O O . ARG A 1 88 ? -5.748 -0.537 21.816 1.00 89.25 88 ARG A O 1
ATOM 711 N N . LEU A 1 89 ? -7.813 -0.516 22.694 1.00 87.44 89 LEU A N 1
ATOM 712 C CA . LEU A 1 89 ? -8.419 0.262 21.608 1.00 87.44 89 LEU A CA 1
ATOM 713 C C . LEU A 1 89 ? -7.806 1.662 21.482 1.00 87.44 89 LEU A C 1
ATOM 715 O O . LEU A 1 89 ? -7.512 2.093 20.371 1.00 87.44 89 LEU A O 1
ATOM 719 N N . HIS A 1 90 ? -7.546 2.342 22.601 1.00 89.31 90 HIS A N 1
ATOM 720 C CA . HIS A 1 90 ? -6.875 3.647 22.587 1.00 89.31 90 HIS A CA 1
ATOM 721 C C . HIS A 1 90 ? -5.437 3.537 22.066 1.00 89.31 90 HIS A C 1
ATOM 723 O O . HIS A 1 90 ? -5.048 4.295 21.184 1.00 89.31 90 HIS A O 1
ATOM 729 N N . SER A 1 91 ? -4.678 2.538 22.531 1.00 89.88 91 SER A N 1
ATOM 730 C CA . SER A 1 91 ? -3.319 2.282 22.035 1.00 89.88 91 SER A CA 1
ATOM 731 C C . SER A 1 91 ? -3.297 1.984 20.534 1.00 89.88 91 SER A C 1
ATOM 733 O O . SER A 1 91 ? -2.395 2.436 19.829 1.00 89.88 91 SER A O 1
ATOM 735 N N . ASN A 1 92 ? -4.280 1.231 20.034 1.00 88.56 92 ASN A N 1
ATOM 736 C CA . ASN A 1 92 ? -4.410 0.946 18.608 1.00 88.56 92 ASN A CA 1
ATOM 737 C C . ASN A 1 92 ? -4.726 2.218 17.816 1.00 88.56 92 ASN A C 1
ATOM 739 O O . ASN A 1 92 ? -4.136 2.447 16.762 1.00 88.56 92 ASN A O 1
ATOM 743 N N . LEU A 1 93 ? -5.623 3.065 18.325 1.00 90.19 93 LEU A N 1
ATOM 744 C CA . LEU A 1 93 ? -5.971 4.331 17.686 1.00 90.19 93 LEU A CA 1
ATOM 745 C C . LEU A 1 93 ? -4.764 5.279 17.609 1.00 90.19 93 LEU A C 1
ATOM 747 O O . LEU A 1 93 ? -4.535 5.886 16.562 1.00 90.19 93 LEU A O 1
ATOM 751 N N . ASP A 1 94 ? -3.962 5.357 18.672 1.00 90.75 94 ASP A N 1
ATOM 752 C CA . ASP A 1 94 ? -2.726 6.143 18.689 1.00 90.75 94 ASP A CA 1
ATOM 753 C C . ASP A 1 94 ? -1.717 5.623 17.660 1.00 90.75 94 ASP A C 1
ATOM 755 O O . ASP A 1 94 ? -1.167 6.403 16.880 1.00 90.75 94 ASP A O 1
ATOM 759 N N . MET A 1 95 ? -1.534 4.301 17.579 1.00 89.62 95 MET A N 1
ATOM 760 C CA . MET A 1 95 ? -0.668 3.682 16.575 1.00 89.62 95 MET A CA 1
ATOM 761 C C . MET A 1 95 ? -1.139 3.990 15.145 1.00 89.62 95 MET A C 1
ATOM 763 O O . MET A 1 95 ? -0.336 4.396 14.303 1.00 89.62 95 MET A O 1
ATOM 767 N N . LEU A 1 96 ? -2.439 3.853 14.865 1.00 89.50 96 LEU A N 1
ATOM 768 C CA . LEU A 1 96 ? -3.023 4.163 13.556 1.00 89.50 96 LEU A CA 1
ATOM 769 C C . LEU A 1 96 ? -2.884 5.651 13.210 1.00 89.50 96 LEU A C 1
ATOM 771 O O . LEU A 1 96 ? -2.626 5.998 12.057 1.00 89.50 96 LEU A O 1
ATOM 775 N N . ARG A 1 97 ? -2.985 6.539 14.204 1.00 89.00 97 ARG A N 1
ATOM 776 C CA . ARG A 1 97 ? -2.747 7.976 14.036 1.00 89.00 97 ARG A CA 1
ATOM 777 C C . ARG A 1 97 ? -1.289 8.271 13.694 1.00 89.00 97 ARG A C 1
ATOM 779 O O . ARG A 1 97 ? -1.037 9.082 12.803 1.00 89.00 97 ARG A O 1
ATOM 786 N N . THR A 1 98 ? -0.337 7.607 14.350 1.00 89.31 98 THR A N 1
ATOM 787 C CA . THR A 1 98 ? 1.085 7.707 13.998 1.00 89.31 98 THR A CA 1
ATOM 788 C C . THR A 1 98 ? 1.320 7.242 12.565 1.00 89.31 98 THR A C 1
ATOM 790 O O . THR A 1 98 ? 1.927 7.976 11.788 1.00 89.31 98 THR A O 1
ATOM 793 N N . LEU A 1 99 ? 0.773 6.089 12.174 1.00 86.12 99 LEU A N 1
ATOM 794 C CA . LEU A 1 99 ? 0.890 5.589 10.802 1.00 86.12 99 LEU A CA 1
ATOM 795 C C . LEU A 1 99 ? 0.295 6.570 9.784 1.00 86.12 99 LEU A C 1
ATOM 797 O O . LEU A 1 99 ? 0.923 6.856 8.770 1.00 86.12 99 LEU A O 1
ATOM 801 N N . LYS A 1 100 ? -0.866 7.166 10.082 1.00 85.94 100 LYS A N 1
ATOM 802 C CA . LYS A 1 100 ? -1.478 8.181 9.215 1.00 85.94 100 LYS A CA 1
ATOM 803 C C . LYS A 1 100 ? -0.628 9.447 9.110 1.00 85.94 100 LYS A C 1
ATOM 805 O O . LYS A 1 100 ? -0.534 10.026 8.038 1.00 85.94 100 LYS A O 1
ATOM 810 N N . SER A 1 101 ? 0.030 9.869 10.190 1.00 88.50 101 SER A N 1
ATOM 811 C CA . SER A 1 101 ? 0.934 11.028 10.151 1.00 88.50 101 SER A CA 1
ATOM 812 C C . SER A 1 101 ? 2.187 10.797 9.295 1.00 88.50 101 SER A C 1
ATOM 814 O O . SER A 1 101 ? 2.769 11.756 8.793 1.00 88.50 101 SER A O 1
ATOM 816 N N . GLN A 1 102 ? 2.569 9.533 9.092 1.00 87.31 102 GLN A N 1
ATOM 817 C CA . GLN A 1 102 ? 3.713 9.127 8.273 1.00 87.31 102 GLN A CA 1
ATOM 818 C C . GLN A 1 102 ? 3.368 8.957 6.785 1.00 87.31 102 GLN A C 1
ATOM 820 O O . GLN A 1 102 ? 4.270 8.727 5.986 1.00 87.31 102 GLN A O 1
ATOM 825 N N . GLU A 1 103 ? 2.102 9.091 6.384 1.00 84.81 1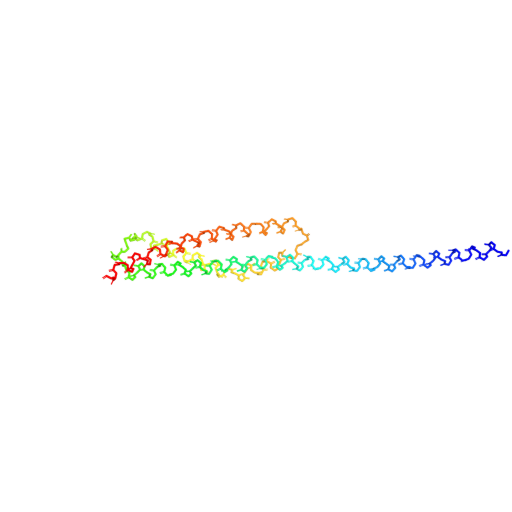03 GLU A N 1
ATOM 826 C CA . GLU A 1 103 ? 1.646 8.914 4.995 1.00 84.81 103 GLU A CA 1
ATOM 827 C C . GLU A 1 103 ? 2.442 9.760 3.997 1.00 84.81 103 GLU A C 1
ATOM 829 O O . GLU A 1 103 ? 2.923 9.250 2.988 1.00 84.81 103 GLU A O 1
ATOM 834 N N . GLU A 1 104 ? 2.622 11.046 4.292 1.00 83.12 104 GLU A N 1
ATOM 835 C CA . GLU A 1 104 ? 3.330 11.965 3.400 1.00 83.12 104 GLU A CA 1
ATOM 836 C C . GLU A 1 104 ? 4.816 11.594 3.269 1.00 83.12 104 GLU A C 1
ATOM 838 O O . GLU A 1 104 ? 5.421 11.734 2.205 1.00 83.12 104 GLU A O 1
ATOM 843 N N . GLU A 1 105 ? 5.416 11.084 4.344 1.00 84.94 105 GLU A N 1
ATOM 844 C CA . GLU A 1 105 ? 6.793 10.596 4.332 1.00 84.94 105 GLU A CA 1
ATOM 845 C C . GLU A 1 105 ? 6.909 9.293 3.532 1.00 84.94 105 GLU A C 1
ATOM 847 O O . GLU A 1 105 ? 7.781 9.174 2.672 1.00 84.94 105 GLU A O 1
ATOM 852 N N . GLN A 1 106 ? 5.984 8.351 3.731 1.00 82.00 106 GLN A N 1
ATOM 853 C CA . GLN A 1 106 ? 5.911 7.105 2.966 1.00 82.00 106 GLN A CA 1
ATOM 854 C C . GLN A 1 106 ? 5.700 7.370 1.476 1.00 82.00 106 GLN A C 1
ATOM 856 O O . GLN A 1 106 ? 6.373 6.763 0.641 1.00 82.00 106 GLN A O 1
ATOM 861 N N . ARG A 1 107 ? 4.834 8.328 1.131 1.00 81.19 107 ARG A N 1
ATOM 862 C CA . ARG A 1 107 ? 4.627 8.782 -0.243 1.00 81.19 107 ARG A CA 1
ATOM 863 C C . ARG A 1 107 ? 5.919 9.329 -0.837 1.00 81.19 107 ARG A C 1
ATOM 865 O O . ARG A 1 107 ? 6.344 8.853 -1.886 1.00 81.19 107 ARG A O 1
ATOM 872 N N . LYS A 1 108 ? 6.595 10.261 -0.155 1.00 82.06 108 LYS A N 1
ATOM 873 C CA . LYS A 1 108 ? 7.891 10.809 -0.600 1.00 82.06 108 LYS A CA 1
ATOM 874 C C . LYS A 1 108 ? 8.936 9.716 -0.803 1.00 82.06 108 LYS A C 1
ATOM 876 O O . LYS A 1 108 ? 9.638 9.720 -1.814 1.00 82.06 108 LYS A O 1
ATOM 881 N N . LEU A 1 109 ? 9.019 8.757 0.116 1.00 76.94 109 LEU A N 1
ATOM 882 C CA . LEU A 1 109 ? 9.917 7.611 -0.008 1.00 76.94 109 LEU A CA 1
ATOM 883 C C . LEU A 1 109 ? 9.555 6.735 -1.214 1.00 76.94 109 LEU A C 1
ATOM 885 O O . LEU A 1 109 ? 10.450 6.362 -1.968 1.00 76.94 109 LEU A O 1
ATOM 889 N N . GLY A 1 110 ? 8.271 6.464 -1.456 1.00 73.25 110 GLY A N 1
ATOM 890 C CA . GLY A 1 110 ? 7.797 5.735 -2.637 1.00 73.25 110 GLY A CA 1
ATOM 891 C C . GLY A 1 110 ? 8.114 6.458 -3.950 1.00 73.25 110 GLY A C 1
ATOM 892 O O . GLY A 1 110 ? 8.575 5.842 -4.914 1.00 73.25 110 GLY A O 1
ATOM 893 N N . GLU A 1 111 ? 7.958 7.784 -3.974 1.00 73.00 111 GLU A N 1
ATOM 894 C CA . GLU A 1 111 ? 8.306 8.626 -5.119 1.00 73.00 111 GLU A CA 1
ATOM 895 C C . GLU A 1 111 ? 9.806 8.593 -5.445 1.00 73.00 111 GLU A C 1
ATOM 897 O O . GLU A 1 111 ? 10.179 8.554 -6.622 1.00 73.00 111 GLU A O 1
ATOM 902 N N . LEU A 1 112 ? 10.660 8.565 -4.416 1.00 71.56 112 LEU A N 1
ATOM 903 C CA . LEU A 1 112 ? 12.115 8.466 -4.550 1.00 71.56 112 LEU A CA 1
ATOM 904 C C . LEU A 1 112 ? 12.568 7.039 -4.915 1.00 71.56 112 LEU A C 1
ATOM 906 O O . LEU A 1 112 ? 13.427 6.862 -5.784 1.00 71.56 112 LEU A O 1
ATOM 910 N N . ALA A 1 113 ? 11.970 6.013 -4.303 1.00 67.12 113 ALA A N 1
ATOM 911 C CA . ALA A 1 113 ? 12.331 4.604 -4.482 1.00 67.12 113 ALA A CA 1
ATOM 912 C C . ALA A 1 113 ? 11.899 4.034 -5.845 1.00 67.12 113 ALA A C 1
ATOM 914 O O . ALA A 1 113 ? 12.640 3.251 -6.447 1.00 67.12 113 ALA A O 1
ATOM 915 N N . GLY A 1 114 ? 10.771 4.499 -6.405 1.00 59.25 114 GLY A N 1
ATOM 916 C CA . GLY A 1 114 ? 10.354 4.208 -7.789 1.00 59.25 114 GLY A CA 1
ATOM 917 C C . GLY A 1 114 ? 11.354 4.697 -8.852 1.00 59.25 114 GLY A C 1
ATOM 918 O O . GLY A 1 114 ? 11.239 4.379 -10.036 1.00 59.25 114 GLY A O 1
ATOM 919 N N . GLY A 1 115 ? 12.377 5.447 -8.428 1.00 57.31 115 GLY A N 1
ATOM 920 C CA . GLY A 1 115 ? 13.501 5.902 -9.230 1.00 57.31 115 GLY A CA 1
ATOM 921 C C . GLY A 1 115 ? 14.571 4.842 -9.550 1.00 57.31 115 GLY A C 1
ATOM 922 O O . GLY A 1 115 ? 15.444 5.109 -10.384 1.00 57.31 115 GLY A O 1
ATOM 923 N N . GLY A 1 116 ? 14.544 3.674 -8.904 1.00 65.38 116 GLY A N 1
ATOM 924 C CA . GLY A 1 116 ? 15.606 2.669 -8.997 1.00 65.38 116 GLY A CA 1
ATOM 925 C C . GLY A 1 116 ? 15.676 1.915 -10.335 1.00 65.38 116 GLY A C 1
ATOM 926 O O . GLY A 1 116 ? 14.666 1.609 -10.968 1.00 65.38 116 GLY A O 1
ATOM 927 N N . ASN A 1 117 ? 16.890 1.545 -10.758 1.00 66.94 117 ASN A N 1
ATOM 928 C CA . ASN A 1 117 ? 17.088 0.654 -11.914 1.00 66.94 117 ASN A CA 1
ATOM 929 C C . ASN A 1 117 ? 16.826 -0.823 -11.574 1.00 66.94 117 ASN A C 1
ATOM 931 O O . ASN A 1 117 ? 16.659 -1.637 -12.479 1.00 66.94 117 ASN A O 1
ATOM 935 N N . ASN A 1 118 ? 16.774 -1.177 -10.288 1.00 78.19 118 ASN A N 1
ATOM 936 C CA . ASN A 1 118 ? 16.672 -2.564 -9.863 1.00 78.19 118 ASN A CA 1
ATOM 937 C C . ASN A 1 118 ? 15.210 -3.044 -9.807 1.00 78.19 118 ASN A C 1
ATOM 939 O O . ASN A 1 118 ? 14.467 -2.732 -8.879 1.00 78.19 118 ASN A O 1
ATOM 943 N N . VAL A 1 119 ? 14.812 -3.814 -10.822 1.00 77.25 119 VAL A N 1
ATOM 944 C CA . VAL A 1 119 ? 13.463 -4.387 -10.967 1.00 77.25 119 VAL A CA 1
ATOM 945 C C . VAL A 1 119 ? 13.136 -5.373 -9.838 1.00 77.25 119 VAL A C 1
ATOM 947 O O . VAL A 1 119 ? 12.001 -5.404 -9.370 1.00 77.25 119 VAL A O 1
ATOM 950 N N . THR A 1 120 ? 14.113 -6.150 -9.358 1.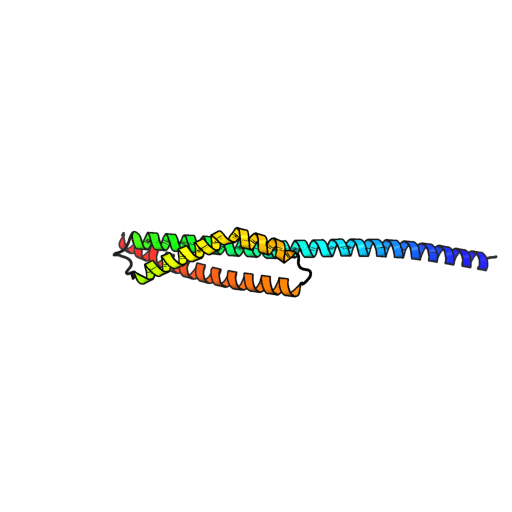00 80.75 120 THR A N 1
ATOM 951 C CA . THR A 1 120 ? 13.857 -7.180 -8.337 1.00 80.75 120 THR A CA 1
ATOM 952 C C . THR A 1 120 ? 13.536 -6.565 -6.980 1.00 80.75 120 THR A C 1
ATOM 954 O O . THR A 1 120 ? 12.576 -6.986 -6.340 1.00 80.75 120 THR A O 1
ATOM 957 N N . LEU A 1 121 ? 14.266 -5.516 -6.584 1.00 77.75 121 LEU A N 1
ATOM 958 C CA . LEU A 1 121 ? 13.983 -4.758 -5.360 1.00 77.75 121 LEU A CA 1
ATOM 959 C C . LEU A 1 121 ? 12.599 -4.106 -5.404 1.00 77.75 121 LEU A C 1
ATOM 961 O O . LEU A 1 121 ? 11.892 -4.115 -4.402 1.00 77.75 121 LEU A O 1
ATOM 965 N N . HIS A 1 122 ? 12.188 -3.587 -6.564 1.00 80.50 122 HIS A N 1
ATOM 966 C CA . HIS A 1 122 ? 10.844 -3.037 -6.732 1.00 80.50 122 HIS A CA 1
ATOM 967 C C . HIS A 1 122 ? 9.762 -4.105 -6.500 1.00 80.50 122 HIS A C 1
ATOM 969 O O . HIS A 1 122 ? 8.841 -3.876 -5.722 1.00 80.50 122 HIS A O 1
ATOM 975 N N . HIS A 1 123 ? 9.892 -5.286 -7.113 1.00 82.06 123 HIS A N 1
ATOM 976 C CA . HIS A 1 123 ? 8.923 -6.366 -6.907 1.00 82.06 123 HIS A CA 1
ATOM 977 C C . HIS A 1 123 ? 8.894 -6.875 -5.464 1.00 82.06 123 HIS A C 1
ATOM 979 O O . HIS A 1 123 ? 7.817 -7.186 -4.963 1.00 82.06 123 HIS A O 1
ATOM 985 N N . GLN A 1 124 ? 10.045 -6.942 -4.790 1.00 84.12 124 GLN A N 1
ATOM 986 C CA . GLN A 1 124 ? 10.115 -7.314 -3.374 1.00 84.12 124 GLN A CA 1
ATOM 987 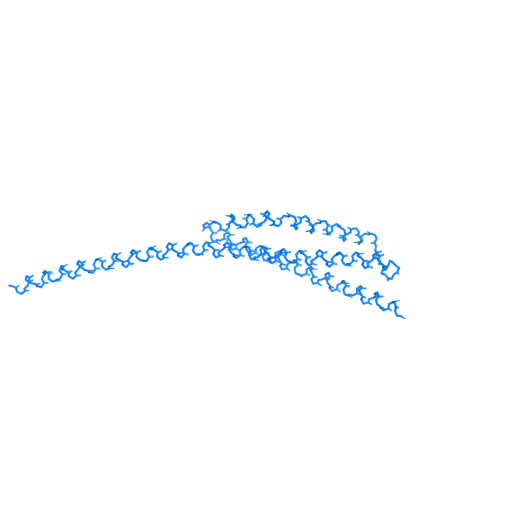C C . GLN A 1 124 ? 9.400 -6.288 -2.492 1.00 84.12 124 GLN A C 1
ATOM 989 O O . GLN A 1 124 ? 8.496 -6.660 -1.750 1.00 84.12 124 GLN A O 1
ATOM 994 N N . ALA A 1 125 ? 9.724 -5.000 -2.640 1.00 80.81 125 ALA A N 1
ATOM 995 C CA . ALA A 1 125 ? 9.083 -3.930 -1.877 1.00 80.81 125 ALA A CA 1
ATOM 996 C C . ALA A 1 125 ? 7.561 -3.909 -2.093 1.00 80.81 125 ALA A C 1
ATOM 998 O O . ALA A 1 125 ? 6.792 -3.819 -1.142 1.00 80.81 125 ALA A O 1
ATOM 999 N N . LEU A 1 126 ? 7.117 -4.060 -3.341 1.00 84.81 126 LEU A N 1
ATOM 1000 C CA . LEU A 1 126 ? 5.699 -4.098 -3.684 1.00 84.81 126 LEU A CA 1
ATOM 1001 C C . LEU A 1 126 ? 4.994 -5.345 -3.123 1.00 84.81 126 LEU A C 1
ATOM 1003 O O . LEU A 1 126 ? 3.860 -5.254 -2.656 1.00 84.81 126 LEU A O 1
ATOM 1007 N N . ALA A 1 127 ? 5.656 -6.504 -3.119 1.00 86.00 127 ALA A N 1
ATOM 1008 C CA . ALA A 1 127 ? 5.125 -7.708 -2.485 1.00 86.00 127 ALA A CA 1
ATOM 1009 C C . ALA A 1 127 ? 4.979 -7.537 -0.966 1.00 86.00 127 ALA A C 1
ATOM 1011 O O . ALA A 1 127 ? 3.976 -7.972 -0.400 1.00 86.00 127 ALA A O 1
ATOM 1012 N N . ASP A 1 128 ? 5.939 -6.885 -0.313 1.00 84.31 128 ASP A N 1
ATOM 1013 C CA . ASP A 1 128 ? 5.892 -6.643 1.128 1.00 84.31 128 ASP A CA 1
ATOM 1014 C C . ASP A 1 128 ? 4.802 -5.630 1.506 1.00 84.31 128 ASP A C 1
ATOM 1016 O O . ASP A 1 128 ? 4.034 -5.892 2.435 1.00 84.31 128 ASP A O 1
ATOM 1020 N N . ILE A 1 129 ? 4.640 -4.546 0.734 1.00 85.44 129 ILE A N 1
ATOM 1021 C CA . ILE A 1 129 ? 3.527 -3.593 0.906 1.00 85.44 129 ILE A CA 1
ATOM 1022 C C . ILE A 1 129 ? 2.183 -4.314 0.749 1.00 85.44 129 ILE A C 1
ATOM 1024 O O . ILE A 1 129 ? 1.305 -4.193 1.602 1.00 85.44 129 ILE A O 1
ATOM 1028 N N . ARG A 1 130 ? 2.031 -5.144 -0.291 1.00 88.12 130 ARG A N 1
ATOM 1029 C CA . ARG A 1 130 ? 0.803 -5.926 -0.509 1.00 88.12 130 ARG A CA 1
ATOM 1030 C C . ARG A 1 130 ? 0.513 -6.900 0.626 1.00 88.12 130 ARG A C 1
ATOM 1032 O O . ARG A 1 130 ? -0.634 -7.015 1.044 1.00 88.12 130 ARG A O 1
ATOM 1039 N N . ARG A 1 131 ? 1.527 -7.597 1.146 1.00 88.75 131 ARG A N 1
ATOM 1040 C CA . ARG A 1 131 ? 1.367 -8.500 2.301 1.00 88.75 131 ARG A CA 1
ATOM 1041 C C . ARG A 1 131 ? 0.880 -7.751 3.533 1.00 88.75 131 ARG A C 1
ATOM 1043 O O . ARG A 1 131 ? 0.005 -8.250 4.238 1.00 88.75 131 ARG A O 1
ATOM 1050 N N . LEU A 1 132 ? 1.439 -6.569 3.786 1.00 86.38 132 LEU A N 1
ATOM 1051 C CA . LEU A 1 132 ? 1.012 -5.722 4.890 1.00 86.38 132 LEU A CA 1
ATOM 1052 C C . LEU A 1 132 ? -0.431 -5.244 4.693 1.00 86.38 132 LEU A C 1
ATOM 1054 O O . LEU A 1 132 ? -1.230 -5.35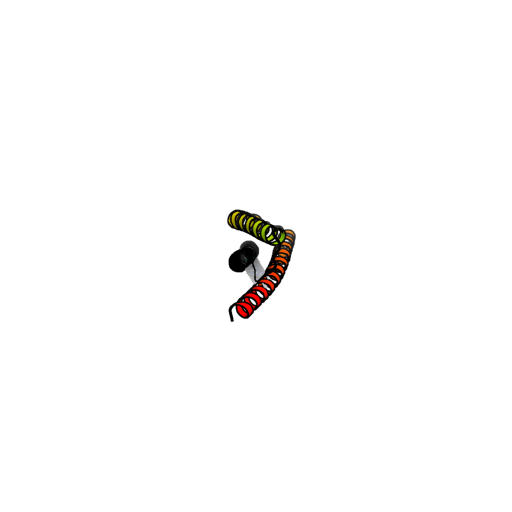9 5.618 1.00 86.38 132 LEU A O 1
ATOM 1058 N N . ARG A 1 133 ? -0.787 -4.797 3.483 1.00 88.81 133 ARG A N 1
ATOM 1059 C CA . ARG A 1 133 ? -2.157 -4.403 3.128 1.00 88.81 133 ARG A CA 1
ATOM 1060 C C . ARG A 1 133 ? -3.157 -5.525 3.399 1.00 88.81 133 ARG A C 1
ATOM 1062 O O . ARG A 1 133 ? -4.127 -5.297 4.105 1.00 88.81 133 ARG A O 1
ATOM 1069 N N . VAL A 1 134 ? -2.889 -6.736 2.909 1.00 91.69 134 VAL A N 1
ATOM 1070 C CA . VAL A 1 134 ? -3.772 -7.900 3.108 1.00 91.69 134 VAL A CA 1
ATOM 1071 C C . VAL A 1 134 ? -3.964 -8.212 4.594 1.00 91.69 134 VAL A C 1
ATOM 1073 O O . VAL A 1 134 ? -5.070 -8.532 5.022 1.00 91.69 134 VAL A O 1
ATOM 1076 N N . ARG A 1 135 ? -2.908 -8.093 5.409 1.00 90.25 135 ARG A N 1
ATOM 1077 C CA . ARG A 1 135 ? -3.028 -8.272 6.863 1.00 90.25 135 ARG A CA 1
ATOM 1078 C C . ARG A 1 135 ? -3.936 -7.211 7.487 1.00 90.25 135 ARG A C 1
ATOM 1080 O O . ARG A 1 135 ? -4.809 -7.563 8.270 1.00 90.25 135 ARG A O 1
ATOM 1087 N N . LEU A 1 136 ? -3.749 -5.943 7.122 1.00 89.25 136 LEU A N 1
ATOM 1088 C CA . LEU A 1 136 ? -4.581 -4.844 7.616 1.00 89.25 136 LEU A CA 1
ATOM 1089 C C . LEU A 1 136 ? -6.042 -4.979 7.158 1.00 89.25 136 LEU A C 1
ATOM 1091 O O . LEU A 1 136 ? -6.948 -4.651 7.914 1.00 89.25 136 LEU A O 1
ATOM 1095 N N . GLU A 1 137 ? -6.289 -5.481 5.946 1.00 91.19 137 GLU A N 1
ATOM 1096 C CA . GLU A 1 137 ? -7.640 -5.772 5.446 1.00 91.19 137 GLU A CA 1
ATOM 1097 C C . GLU A 1 137 ? -8.320 -6.868 6.275 1.00 91.19 137 GLU A C 1
ATOM 1099 O O . GLU A 1 137 ? -9.473 -6.705 6.665 1.00 91.19 137 GLU A O 1
ATOM 1104 N N . ALA A 1 138 ? -7.596 -7.938 6.615 1.00 91.88 138 ALA A N 1
ATOM 1105 C CA . ALA A 1 138 ? -8.112 -8.989 7.489 1.00 91.88 138 ALA A CA 1
ATOM 1106 C C . ALA A 1 138 ? -8.390 -8.476 8.916 1.00 91.88 138 ALA A C 1
ATOM 1108 O O . ALA A 1 138 ? -9.398 -8.827 9.526 1.00 91.88 138 ALA A O 1
ATOM 1109 N N . GLU A 1 139 ? -7.519 -7.621 9.459 1.00 89.25 139 GLU A N 1
ATOM 1110 C CA . GLU A 1 139 ? -7.754 -6.960 10.750 1.00 89.25 139 GLU A CA 1
ATOM 1111 C C . GLU A 1 139 ? -8.981 -6.042 10.702 1.00 89.25 139 GLU A C 1
ATOM 1113 O O . GLU A 1 139 ? -9.785 -6.043 11.634 1.00 89.25 139 GLU A O 1
ATOM 1118 N N . LEU A 1 140 ? -9.160 -5.305 9.601 1.00 91.38 140 LEU A N 1
ATOM 1119 C CA . LEU A 1 140 ? -10.323 -4.450 9.383 1.00 91.38 140 LEU A CA 1
ATOM 1120 C C . LEU A 1 140 ? -11.610 -5.261 9.345 1.00 91.38 140 LEU A C 1
ATOM 1122 O O . LEU A 1 140 ? -12.580 -4.879 9.994 1.00 91.38 140 LEU A O 1
ATOM 1126 N N . GLU A 1 141 ? -11.629 -6.366 8.608 1.00 92.56 141 GLU A N 1
ATOM 1127 C CA . GLU A 1 141 ? -12.785 -7.256 8.543 1.00 92.56 141 GLU A CA 1
ATOM 1128 C C . GLU A 1 141 ? -13.137 -7.805 9.932 1.00 92.56 141 GLU A C 1
ATOM 1130 O O . GLU A 1 141 ? -14.289 -7.716 10.360 1.00 92.56 141 GLU A O 1
ATOM 1135 N N . ASN A 1 142 ? -12.139 -8.270 10.686 1.00 91.00 142 ASN A N 1
ATOM 1136 C CA . ASN A 1 142 ? -12.339 -8.783 12.040 1.00 91.00 142 ASN A CA 1
ATOM 1137 C C . ASN A 1 142 ? -12.891 -7.721 13.004 1.00 91.00 142 ASN A C 1
ATOM 1139 O O . ASN A 1 142 ? -13.873 -7.981 13.701 1.00 91.00 142 ASN A O 1
ATOM 1143 N N . GLU A 1 143 ? -12.301 -6.522 13.047 1.00 86.81 143 GLU A N 1
ATOM 1144 C CA . GLU A 1 143 ? -12.788 -5.452 13.929 1.00 86.81 143 GLU A CA 1
ATOM 1145 C C . GLU A 1 143 ? -14.153 -4.910 13.470 1.00 86.81 143 GLU A C 1
ATOM 1147 O O . GLU A 1 143 ? -14.981 -4.567 14.313 1.00 86.81 143 GLU A O 1
ATOM 1152 N N . THR A 1 144 ? -14.450 -4.906 12.165 1.00 90.44 144 THR A N 1
ATOM 1153 C CA . THR A 1 144 ? -15.776 -4.521 11.642 1.00 90.44 144 THR A CA 1
ATOM 1154 C C . THR A 1 144 ? -16.848 -5.532 12.042 1.00 90.44 144 THR A C 1
ATOM 1156 O O . THR A 1 144 ? -17.923 -5.145 12.506 1.00 90.44 144 THR A O 1
ATOM 1159 N N . ASN A 1 145 ? -16.560 -6.829 11.918 1.00 90.88 145 ASN A N 1
ATOM 1160 C CA . ASN A 1 145 ? -17.468 -7.894 12.345 1.00 90.88 145 ASN A CA 1
ATOM 1161 C C . ASN A 1 145 ? -17.735 -7.810 13.849 1.00 90.88 145 ASN A C 1
ATOM 1163 O O . ASN A 1 145 ? -18.885 -7.857 14.283 1.00 90.88 145 ASN A O 1
ATOM 1167 N N . HIS A 1 146 ? -16.685 -7.605 14.642 1.00 88.62 146 HIS A N 1
ATOM 1168 C CA . HIS A 1 146 ? -16.823 -7.452 16.084 1.00 88.62 146 HIS A CA 1
ATOM 1169 C C . HIS A 1 146 ? -17.615 -6.191 16.461 1.00 88.62 146 HIS A C 1
ATOM 1171 O O . HIS A 1 146 ? -18.484 -6.242 17.326 1.00 88.62 146 HIS A O 1
ATOM 1177 N N . TYR A 1 147 ? -17.371 -5.058 15.797 1.00 87.75 147 TYR A N 1
ATOM 1178 C CA . TYR A 1 147 ? -18.168 -3.846 15.992 1.00 87.75 147 TYR A CA 1
ATOM 1179 C C . TYR A 1 147 ? -19.652 -4.076 15.673 1.00 87.75 147 TYR A C 1
ATOM 1181 O O . TYR A 1 147 ? -20.514 -3.654 16.441 1.00 87.75 147 TYR A O 1
ATOM 1189 N N . SER A 1 148 ? -19.949 -4.791 14.588 1.00 89.50 148 SER A N 1
ATOM 1190 C CA . SER A 1 148 ? -21.321 -5.120 14.181 1.00 89.50 148 SER A CA 1
ATOM 1191 C C . SER A 1 148 ? -22.041 -5.956 15.245 1.00 89.50 148 SER A C 1
ATOM 1193 O O . SER A 1 148 ? -23.159 -5.626 15.627 1.00 89.50 148 SER A O 1
ATOM 1195 N N . GLN A 1 149 ? -21.366 -6.966 15.802 1.00 88.06 149 GLN A N 1
ATOM 1196 C CA . GLN A 1 149 ? -21.894 -7.787 16.900 1.00 88.06 149 GLN A CA 1
ATOM 1197 C C . GLN A 1 149 ? -22.168 -6.962 18.165 1.00 88.06 149 GLN A C 1
ATOM 1199 O O . GLN A 1 149 ? -23.205 -7.129 18.805 1.00 88.06 149 GLN A O 1
ATOM 1204 N N . LEU A 1 150 ? -21.261 -6.046 18.526 1.00 85.75 150 LEU A N 1
ATOM 1205 C CA . LEU A 1 150 ? -21.467 -5.149 19.668 1.00 85.75 150 LEU A CA 1
ATOM 1206 C C . LEU A 1 150 ? -22.648 -4.198 19.439 1.00 85.75 150 LEU A C 1
ATOM 1208 O O . LEU A 1 150 ? -23.392 -3.899 20.371 1.00 85.75 150 LEU A O 1
ATOM 1212 N N . LEU A 1 151 ? -22.822 -3.726 18.206 1.00 87.75 151 LEU A N 1
ATOM 1213 C CA . LEU A 1 151 ? -23.920 -2.849 17.822 1.00 87.75 151 LEU A CA 1
ATOM 1214 C C . LEU A 1 151 ? -25.273 -3.573 17.867 1.00 87.75 151 LEU A C 1
ATOM 1216 O O . LEU A 1 151 ? -26.249 -2.994 18.338 1.00 87.75 151 LEU A O 1
ATOM 1220 N N . GLU A 1 152 ? -25.337 -4.827 17.420 1.00 87.19 152 GLU A N 1
ATOM 1221 C CA . GLU A 1 152 ? -26.528 -5.678 17.547 1.00 87.19 152 GLU A CA 1
ATOM 1222 C C . GLU A 1 152 ? -26.867 -5.938 19.019 1.00 87.19 152 GLU A C 1
ATOM 1224 O O . GLU A 1 152 ? -27.980 -5.649 19.450 1.00 87.19 152 GLU A O 1
ATOM 1229 N N . ALA A 1 153 ? -25.882 -6.339 19.829 1.00 83.38 153 ALA A N 1
ATOM 1230 C CA . ALA A 1 153 ? -26.073 -6.548 21.264 1.00 83.38 153 ALA A CA 1
ATOM 1231 C C . ALA A 1 153 ? -26.515 -5.279 22.017 1.00 83.38 153 ALA A C 1
ATOM 1233 O O . ALA A 1 153 ? -27.233 -5.376 23.012 1.00 83.38 153 ALA A O 1
ATOM 1234 N N . ALA A 1 154 ? -26.086 -4.093 21.574 1.00 81.31 154 ALA A N 1
ATOM 1235 C CA . ALA A 1 154 ? -26.560 -2.827 22.127 1.00 81.31 154 ALA A CA 1
ATOM 1236 C C . ALA A 1 154 ? -28.023 -2.547 21.743 1.00 81.31 154 ALA A C 1
ATOM 1238 O O . ALA A 1 154 ? -28.803 -2.127 22.594 1.00 81.31 154 ALA A O 1
ATOM 1239 N N . ARG A 1 155 ? -28.415 -2.824 20.490 1.00 83.12 155 ARG A N 1
ATOM 1240 C CA . ARG A 1 155 ? -29.795 -2.638 20.006 1.00 83.12 155 ARG A CA 1
ATOM 1241 C C . ARG A 1 155 ? -30.790 -3.554 20.707 1.00 83.12 155 ARG A C 1
ATOM 1243 O O . ARG A 1 155 ? -31.839 -3.074 21.119 1.00 83.12 155 ARG A O 1
ATOM 1250 N N . ASP A 1 156 ? -30.440 -4.824 20.888 1.00 78.62 156 ASP A N 1
ATOM 1251 C CA . ASP A 1 156 ? -31.316 -5.823 21.515 1.00 78.62 156 ASP A CA 1
ATOM 1252 C C . ASP A 1 156 ? -31.587 -5.546 23.005 1.00 78.62 156 ASP A C 1
ATOM 1254 O O . ASP A 1 156 ? -32.497 -6.135 23.583 1.00 78.62 156 ASP A O 1
ATOM 1258 N N . LYS A 1 157 ? -30.803 -4.667 23.650 1.00 65.12 157 LYS A N 1
ATOM 1259 C CA . LYS A 1 157 ? -31.032 -4.240 25.042 1.00 65.12 157 LYS A CA 1
ATOM 1260 C C . LYS A 1 157 ? -31.735 -2.888 25.181 1.00 65.12 157 LYS A C 1
ATOM 1262 O O . LYS A 1 157 ? -32.180 -2.580 26.284 1.00 65.12 157 LYS A O 1
ATOM 1267 N N . ASP A 1 158 ? -31.813 -2.097 24.110 1.00 58.31 158 ASP A N 1
ATOM 1268 C CA . ASP A 1 158 ? -32.545 -0.821 24.081 1.00 58.31 158 ASP A CA 1
ATOM 1269 C C . ASP A 1 158 ? -34.042 -1.010 23.727 1.00 58.31 158 ASP A C 1
ATOM 1271 O O . ASP A 1 158 ? -34.832 -0.082 23.920 1.00 58.31 158 ASP A O 1
ATOM 1275 N N . THR A 1 159 ? -34.442 -2.189 23.223 1.00 52.22 159 THR A N 1
ATOM 1276 C CA . THR A 1 159 ? -35.846 -2.621 23.017 1.00 52.22 159 THR A CA 1
ATOM 1277 C C . THR A 1 159 ? -36.401 -3.394 24.203 1.00 52.22 159 THR A C 1
ATOM 1279 O O . THR A 1 159 ? -37.570 -3.135 24.570 1.00 52.22 159 THR A O 1
#

Sequence (159 aa):
MIEFLQKYAAELIAAFAAILAALANWRVVQAERRVRILQKAERRTDVLVEIEYQNAVIGKLALVTAQKIELLQRFPTVLSFTDSEMKRLHSNLDMLRTLKSQEEEQRKLGELAGGGNNVTLHHQALADIRRLRVRLEAELENETNHYSQLLEAARDKDT

pLDDT: mean 84.27, std 8.39, range [52.22, 93.81]

Secondary structure (DSSP, 8-state):
-HHHHHHHHHHHHHHHHHHHHHHHHHHHHHHHHHHHHHHHHHHHHHHHHHHHHHHHHHHHHHHHHHHHHHHHHH-TTTS---HHHHHHHHHHHHHHHHHHHTHHHHHHHHHHHTT-S-HHHHHHHHHHHHHHHHHHHHHHHHHHHHHHHHHHHHHHHH-